Protein AF-A0A835I7Q3-F1 (afdb_monomer_lite)

Structure (mmCIF, N/CA/C/O backbone):
data_AF-A0A835I7Q3-F1
#
_entry.id   AF-A0A835I7Q3-F1
#
loop_
_atom_site.group_PDB
_atom_site.id
_atom_site.type_symbol
_atom_site.label_atom_id
_atom_site.label_alt_id
_atom_site.label_comp_id
_atom_site.label_asym_id
_atom_site.label_entity_id
_atom_site.label_seq_id
_atom_site.pdbx_PDB_ins_code
_atom_site.Cartn_x
_atom_site.Cartn_y
_atom_site.Cartn_z
_atom_site.occupancy
_atom_site.B_iso_or_equiv
_atom_site.auth_seq_id
_atom_site.auth_comp_id
_atom_site.auth_asym_id
_atom_site.auth_atom_id
_atom_site.pdbx_PDB_model_num
ATOM 1 N N . MET A 1 1 ? -5.972 4.004 -23.113 1.00 56.16 1 MET A N 1
ATOM 2 C CA . MET A 1 1 ? -4.903 4.739 -22.401 1.00 56.16 1 MET A CA 1
ATOM 3 C C . MET A 1 1 ? -3.773 4.942 -23.402 1.00 56.16 1 MET A C 1
ATOM 5 O O . MET A 1 1 ? -3.360 3.966 -24.009 1.00 56.16 1 MET A O 1
ATOM 9 N N . ASP A 1 2 ? -3.376 6.182 -23.663 1.00 65.62 2 ASP A N 1
ATOM 10 C CA . ASP A 1 2 ? -2.738 6.672 -24.904 1.00 65.62 2 ASP A CA 1
ATOM 11 C C . ASP A 1 2 ? -1.288 6.232 -25.196 1.00 65.62 2 ASP A C 1
ATOM 13 O O . ASP A 1 2 ? -0.691 6.714 -26.150 1.00 65.62 2 ASP A O 1
ATOM 17 N N . GLY A 1 3 ? -0.689 5.312 -24.435 1.00 62.38 3 GLY A N 1
ATOM 18 C CA . GLY A 1 3 ? 0.663 4.811 -24.728 1.00 62.38 3 GLY A CA 1
ATOM 19 C C . GLY A 1 3 ? 1.800 5.804 -24.434 1.00 62.38 3 GLY A C 1
ATOM 20 O O . GLY A 1 3 ? 2.911 5.356 -24.160 1.00 62.38 3 GLY A O 1
ATOM 21 N N . VAL A 1 4 ? 1.523 7.106 -24.380 1.00 68.81 4 VAL A N 1
ATOM 22 C CA . VAL A 1 4 ? 2.520 8.184 -24.302 1.00 68.81 4 VAL A CA 1
ATOM 23 C C . VAL A 1 4 ? 2.863 8.544 -22.860 1.00 68.81 4 VAL A C 1
ATOM 25 O O . VAL A 1 4 ? 4.037 8.695 -22.525 1.00 68.81 4 VAL A O 1
ATOM 28 N N . HIS A 1 5 ? 1.868 8.620 -21.974 1.00 73.19 5 HIS A N 1
ATOM 29 C CA . HIS A 1 5 ? 2.115 8.968 -20.578 1.00 73.19 5 HIS A CA 1
ATOM 30 C C . HIS A 1 5 ? 2.378 7.720 -19.731 1.00 73.19 5 HIS A C 1
ATOM 32 O O . HIS A 1 5 ? 1.597 6.763 -19.722 1.00 73.19 5 HIS A O 1
ATOM 38 N N . VAL A 1 6 ? 3.503 7.723 -19.009 1.00 84.38 6 VAL A N 1
ATOM 39 C CA . VAL A 1 6 ? 3.879 6.643 -18.091 1.00 84.38 6 VAL A CA 1
ATOM 40 C C . VAL A 1 6 ? 4.208 7.223 -16.721 1.00 84.38 6 VAL A C 1
ATOM 42 O O . VAL A 1 6 ? 4.947 8.199 -16.610 1.00 84.38 6 VAL A O 1
ATOM 45 N N . MET A 1 7 ? 3.648 6.622 -15.674 1.00 92.31 7 MET A N 1
ATOM 46 C CA . MET A 1 7 ? 3.887 7.017 -14.288 1.00 92.31 7 MET A CA 1
ATOM 47 C C . MET A 1 7 ? 5.180 6.376 -13.781 1.00 92.31 7 MET A C 1
ATOM 49 O O . MET A 1 7 ? 5.366 5.169 -13.938 1.00 92.31 7 MET A O 1
ATOM 53 N N . LYS A 1 8 ? 6.068 7.165 -13.169 1.00 93.81 8 LYS A N 1
ATOM 54 C CA . LYS A 1 8 ? 7.261 6.645 -12.485 1.00 93.81 8 LYS A CA 1
ATOM 55 C C . LYS A 1 8 ? 6.882 6.045 -11.131 1.00 93.81 8 LYS A C 1
ATOM 57 O O . LYS A 1 8 ? 5.941 6.518 -10.493 1.00 93.81 8 LYS A O 1
ATOM 62 N N . ARG A 1 9 ? 7.639 5.047 -10.677 1.00 94.75 9 ARG A N 1
ATOM 63 C CA . ARG A 1 9 ? 7.450 4.388 -9.376 1.00 94.75 9 ARG A CA 1
ATOM 64 C C . ARG A 1 9 ? 7.416 5.371 -8.203 1.00 94.75 9 ARG A C 1
ATOM 66 O O . ARG A 1 9 ? 6.563 5.251 -7.333 1.00 94.75 9 ARG A O 1
ATOM 73 N N . GLU A 1 10 ? 8.290 6.370 -8.195 1.00 94.19 10 GLU A N 1
ATOM 74 C CA . GLU A 1 10 ? 8.360 7.359 -7.115 1.00 94.19 10 GLU A CA 1
ATOM 75 C C . GLU A 1 10 ? 7.073 8.192 -7.060 1.00 94.19 10 GLU A C 1
ATOM 77 O O . GLU A 1 10 ? 6.499 8.384 -5.991 1.00 94.19 10 GLU A O 1
ATOM 82 N N . THR A 1 11 ? 6.564 8.621 -8.221 1.00 94.88 11 THR A N 1
ATOM 83 C CA . THR A 1 11 ? 5.276 9.323 -8.331 1.00 94.88 11 THR A CA 1
ATOM 84 C C . THR A 1 11 ? 4.119 8.438 -7.875 1.00 94.88 11 THR A C 1
ATOM 86 O O . THR A 1 11 ? 3.228 8.914 -7.179 1.00 94.88 11 THR A O 1
ATOM 89 N N . PHE A 1 12 ? 4.144 7.151 -8.229 1.00 95.94 12 PHE A N 1
ATOM 90 C CA . PHE A 1 12 ? 3.138 6.191 -7.787 1.00 95.94 12 PHE A CA 1
ATOM 91 C C . PHE A 1 12 ? 3.098 6.086 -6.257 1.00 95.94 12 PHE A C 1
ATOM 93 O O . PHE A 1 12 ? 2.036 6.269 -5.669 1.00 95.94 12 PHE A O 1
ATOM 100 N N . TYR A 1 13 ? 4.245 5.900 -5.595 1.00 95.25 13 TYR A N 1
ATOM 101 C CA . TYR A 1 13 ? 4.296 5.861 -4.131 1.00 95.25 13 TYR A CA 1
ATOM 102 C C . TYR A 1 13 ? 3.834 7.167 -3.476 1.00 95.25 13 TYR A C 1
ATOM 104 O O . TYR A 1 13 ? 3.115 7.113 -2.481 1.00 95.25 13 TYR A O 1
ATOM 112 N N . GLN A 1 14 ? 4.177 8.330 -4.041 1.00 93.88 14 GLN A N 1
ATOM 113 C CA . GLN A 1 14 ? 3.686 9.618 -3.532 1.00 93.88 14 GLN A CA 1
ATOM 114 C C . GLN A 1 14 ? 2.157 9.722 -3.604 1.00 93.88 14 GLN A C 1
ATOM 116 O O . GLN A 1 14 ? 1.522 10.148 -2.642 1.00 93.88 14 GLN A O 1
ATOM 121 N N . ILE A 1 15 ? 1.542 9.264 -4.698 1.00 94.31 15 ILE A N 1
ATOM 122 C CA . ILE A 1 15 ? 0.077 9.212 -4.813 1.00 94.31 15 ILE A CA 1
ATOM 123 C C . ILE A 1 15 ? -0.521 8.308 -3.725 1.00 94.31 15 ILE A C 1
ATOM 125 O O . ILE A 1 15 ? -1.509 8.684 -3.092 1.00 94.31 15 ILE A O 1
ATOM 129 N N . LEU A 1 16 ? 0.079 7.141 -3.471 1.00 94.94 16 LEU A N 1
ATOM 130 C CA . LEU A 1 16 ? -0.414 6.223 -2.440 1.00 94.94 16 LEU A CA 1
ATOM 131 C C . LEU A 1 16 ? -0.280 6.789 -1.023 1.00 94.94 16 LEU A C 1
ATOM 133 O O . LEU A 1 16 ? -1.189 6.594 -0.219 1.00 94.94 16 LEU A O 1
ATOM 137 N N . LEU A 1 17 ? 0.790 7.529 -0.724 1.00 92.50 17 LEU A N 1
ATOM 138 C CA . LEU A 1 17 ? 0.956 8.215 0.563 1.00 92.50 17 LEU A CA 1
ATOM 139 C C . LEU A 1 17 ? -0.185 9.209 0.827 1.00 92.50 17 LEU A C 1
ATOM 141 O O . LEU A 1 17 ? -0.713 9.261 1.936 1.00 92.50 17 LEU A O 1
ATOM 145 N N . HIS A 1 18 ? -0.641 9.935 -0.197 1.00 91.19 18 HIS A N 1
ATOM 146 C CA . HIS A 1 18 ? -1.806 10.821 -0.084 1.00 91.19 18 HIS A CA 1
ATOM 147 C C . HIS A 1 18 ? -3.142 10.081 0.093 1.00 91.19 18 HIS A C 1
ATOM 149 O O . HIS A 1 18 ? -4.141 10.700 0.456 1.00 91.19 18 HIS A O 1
ATOM 155 N N . CYS A 1 19 ? -3.176 8.765 -0.127 1.00 91.62 19 CYS A N 1
ATOM 156 C CA . CYS A 1 19 ? -4.352 7.932 0.122 1.00 91.62 19 CYS A CA 1
ATOM 157 C C . CYS A 1 19 ? -4.409 7.382 1.559 1.00 91.62 19 CYS A C 1
ATOM 159 O O . CYS A 1 19 ? -5.369 6.679 1.897 1.00 91.62 19 CYS A O 1
ATOM 161 N N . LEU A 1 20 ? -3.404 7.669 2.397 1.00 91.94 20 LEU A N 1
ATOM 162 C CA . LEU A 1 20 ? -3.368 7.240 3.792 1.00 91.94 20 LEU A CA 1
ATOM 163 C C . LEU A 1 20 ? -4.245 8.160 4.661 1.00 91.94 20 LEU A C 1
ATOM 165 O O . LEU A 1 20 ? -3.998 9.367 4.710 1.00 91.94 20 LEU A O 1
ATOM 169 N N . PRO A 1 21 ? -5.248 7.625 5.383 1.00 90.19 21 PRO A N 1
ATOM 170 C CA . PRO A 1 21 ? -6.206 8.442 6.128 1.00 90.19 21 PRO A CA 1
ATOM 171 C C . PRO A 1 21 ? -5.584 9.234 7.273 1.00 90.19 21 PRO A C 1
ATOM 173 O O . PRO A 1 21 ? -6.025 10.335 7.581 1.00 90.19 21 PRO A O 1
ATOM 176 N N . SER A 1 22 ? -4.544 8.6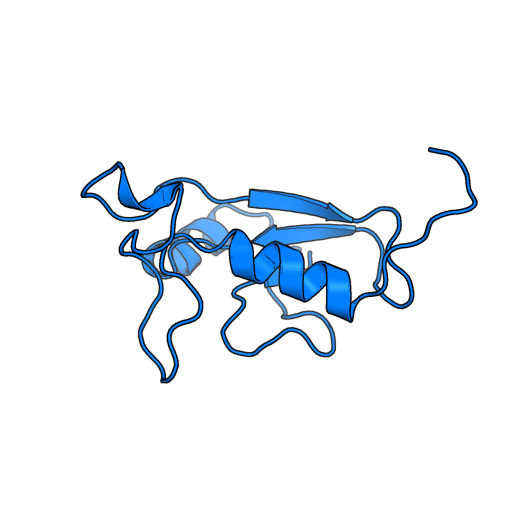95 7.890 1.00 86.88 22 SER A N 1
ATOM 177 C CA . SER A 1 22 ? -3.767 9.289 8.983 1.00 86.88 22 SER A CA 1
ATOM 178 C C . SER A 1 22 ? -2.700 10.286 8.517 1.00 86.88 22 SER A C 1
ATOM 180 O O . SER A 1 22 ? -2.163 11.024 9.344 1.00 86.88 22 SER A O 1
ATOM 182 N N . GLY A 1 23 ? -2.436 10.365 7.207 1.00 81.25 23 GLY A N 1
ATOM 183 C CA . GLY A 1 23 ? -1.349 11.154 6.624 1.00 81.25 23 GLY A CA 1
ATOM 184 C C . GLY A 1 23 ? 0.035 10.523 6.821 1.00 81.25 23 GLY A C 1
ATOM 185 O O . GLY A 1 23 ? 0.180 9.491 7.475 1.00 81.25 23 GLY A O 1
ATOM 186 N N . SER A 1 24 ? 1.069 11.147 6.245 1.00 67.69 24 SER A N 1
ATOM 187 C CA . SER A 1 24 ? 2.461 10.771 6.529 1.00 67.69 24 SER A CA 1
ATOM 188 C C . SER A 1 24 ? 2.826 11.324 7.906 1.00 67.69 24 SER A C 1
ATOM 190 O O . SER A 1 24 ? 3.059 12.523 8.074 1.00 67.69 24 SER A O 1
ATOM 192 N N . ARG A 1 25 ? 2.771 10.465 8.926 1.00 65.00 25 ARG A N 1
ATOM 193 C CA . ARG A 1 25 ? 3.190 10.805 10.286 1.00 65.00 25 ARG A CA 1
ATOM 194 C C . ARG A 1 25 ? 4.665 10.458 10.427 1.00 65.00 25 ARG A C 1
ATOM 196 O O . ARG A 1 25 ? 5.058 9.299 10.328 1.00 65.00 25 ARG A O 1
ATOM 203 N N . GLY A 1 26 ? 5.493 11.478 10.632 1.00 56.59 26 GLY A N 1
ATOM 204 C CA . GLY A 1 26 ? 6.896 11.271 10.961 1.00 56.59 26 GLY A CA 1
ATOM 205 C C . GLY A 1 26 ? 7.017 10.586 12.321 1.00 56.59 26 GLY A C 1
ATOM 206 O O . GLY A 1 26 ? 6.527 11.112 13.313 1.00 56.59 26 GLY A O 1
ATOM 207 N N . GLY A 1 27 ? 7.694 9.437 12.357 1.00 57.56 27 GLY A N 1
ATOM 208 C CA . GLY A 1 27 ? 8.100 8.771 13.594 1.00 57.56 27 GLY A CA 1
ATOM 209 C C . GLY A 1 27 ? 7.105 7.744 14.128 1.00 57.56 27 GLY A C 1
ATOM 210 O O . GLY A 1 27 ? 6.351 8.051 15.035 1.00 57.56 27 GLY A O 1
ATOM 211 N N . GLY A 1 28 ? 7.172 6.507 13.621 1.00 61.31 28 GLY A N 1
ATOM 212 C CA . GLY A 1 28 ? 6.772 5.271 14.321 1.00 61.31 28 GLY A CA 1
ATOM 213 C C . GLY A 1 28 ? 5.323 5.121 14.808 1.00 61.31 28 GLY A C 1
ATOM 214 O O . GLY A 1 28 ? 4.986 4.064 15.336 1.00 61.31 28 GLY A O 1
ATOM 215 N N . GLU A 1 29 ? 4.473 6.134 14.666 1.00 70.12 29 GLU A N 1
ATOM 216 C CA . GLU A 1 29 ? 3.070 6.070 15.057 1.00 70.12 29 GLU A CA 1
ATOM 217 C C . GLU A 1 29 ? 2.305 5.160 14.097 1.00 70.12 29 GLU A C 1
ATOM 219 O O . GLU A 1 29 ? 2.388 5.319 12.877 1.00 70.12 29 GLU A O 1
ATOM 224 N N . LYS A 1 30 ? 1.538 4.223 14.661 1.00 72.69 30 LYS A N 1
ATOM 225 C CA . LYS A 1 30 ? 0.675 3.341 13.879 1.00 72.69 30 LYS A CA 1
ATOM 226 C C . LYS A 1 30 ? -0.396 4.133 13.127 1.00 72.69 30 LYS A C 1
ATOM 228 O O . LYS A 1 30 ? -0.961 5.100 13.652 1.00 72.69 30 LYS A O 1
ATOM 233 N N . GLN A 1 31 ? -0.707 3.682 11.917 1.00 79.44 31 GLN A N 1
ATOM 234 C CA . GLN A 1 31 ? -1.850 4.163 11.147 1.00 79.44 31 GLN A CA 1
ATOM 235 C C . GLN A 1 31 ? -3.164 3.732 11.810 1.00 79.44 31 GLN A C 1
ATOM 237 O O . GLN A 1 31 ? -3.239 2.664 12.409 1.00 79.44 31 GLN A O 1
ATOM 242 N N . GLY A 1 32 ? -4.217 4.535 11.651 1.00 76.62 32 GLY A N 1
ATOM 243 C CA . GLY A 1 32 ? -5.555 4.208 12.158 1.00 76.62 32 GLY A CA 1
ATOM 244 C C . GLY A 1 32 ? -6.464 5.427 12.123 1.00 76.62 32 GLY A C 1
ATOM 245 O O . GLY A 1 32 ? -7.375 5.507 11.296 1.00 76.62 32 GLY A O 1
ATOM 246 N N . LYS A 1 33 ? -6.131 6.434 12.937 1.00 83.56 33 LYS A N 1
ATOM 247 C CA . LYS A 1 33 ? -6.929 7.657 13.061 1.00 83.56 33 LYS A CA 1
ATOM 248 C C . LYS A 1 33 ? -6.913 8.494 11.794 1.00 83.56 33 LYS A C 1
ATOM 250 O O . LYS A 1 33 ? -5.858 8.915 11.328 1.00 83.56 33 LYS A O 1
ATOM 255 N N . GLN A 1 34 ? -8.095 8.815 11.282 1.00 85.69 34 GLN A N 1
ATOM 256 C CA . GLN A 1 34 ? -8.245 9.637 10.085 1.00 85.69 34 GLN A CA 1
ATOM 257 C C . GLN A 1 34 ? -7.953 11.113 10.412 1.00 85.69 34 GLN A C 1
ATOM 259 O O . GLN A 1 34 ? -8.704 11.778 11.125 1.00 85.69 34 GLN A O 1
ATOM 264 N N . LEU A 1 35 ? -6.828 11.632 9.918 1.00 86.44 35 LEU A N 1
ATOM 265 C CA . LEU A 1 35 ? -6.318 12.980 10.206 1.00 86.44 35 LEU A CA 1
ATOM 266 C C . LEU A 1 35 ? -6.065 13.807 8.942 1.00 86.44 35 LEU A C 1
ATOM 268 O O . LEU A 1 35 ? -6.144 15.036 8.990 1.00 86.44 35 LEU A O 1
ATOM 272 N N . ALA A 1 36 ? -5.780 13.154 7.817 1.00 87.81 36 ALA A N 1
ATOM 273 C CA . ALA A 1 36 ? -5.549 13.801 6.536 1.00 87.81 36 ALA A CA 1
ATOM 274 C C . ALA A 1 36 ? -6.872 14.144 5.844 1.00 87.81 36 ALA A C 1
ATOM 276 O O . ALA A 1 36 ? -7.862 13.420 5.949 1.00 87.81 36 ALA A O 1
ATOM 277 N N . LEU A 1 37 ? -6.892 15.246 5.095 1.00 86.69 37 LEU A N 1
ATOM 278 C CA . LEU A 1 37 ? -7.980 15.521 4.158 1.00 86.69 37 LEU A CA 1
ATOM 279 C C . LEU A 1 37 ? -7.827 14.618 2.919 1.00 86.69 37 LEU A C 1
ATOM 281 O O . LEU A 1 37 ? -6.698 14.406 2.479 1.00 86.69 37 LEU A O 1
ATOM 285 N N . PRO A 1 38 ? -8.926 14.101 2.340 1.00 88.38 38 PRO A N 1
ATOM 286 C CA . PRO A 1 38 ? -10.327 14.345 2.704 1.00 88.38 38 PRO A CA 1
ATOM 287 C C . PRO A 1 38 ? -10.883 13.388 3.781 1.00 88.38 38 PRO A C 1
ATOM 289 O O . PRO A 1 38 ? -12.075 13.417 4.061 1.00 88.38 38 PRO A O 1
ATOM 292 N N . PHE A 1 39 ? -10.060 12.529 4.383 1.00 88.88 39 PHE A N 1
ATOM 293 C CA . PHE A 1 39 ? -10.509 11.441 5.262 1.00 88.88 39 PHE A CA 1
ATOM 294 C C . PHE A 1 39 ? -10.933 11.889 6.671 1.00 88.88 39 PHE A C 1
ATOM 296 O O . PHE A 1 39 ? -11.747 11.232 7.303 1.00 88.88 39 PHE A O 1
ATOM 303 N N . ARG A 1 40 ? -10.486 13.054 7.151 1.00 88.62 40 ARG A N 1
ATOM 304 C CA . ARG A 1 40 ? -10.818 13.596 8.490 1.00 88.62 40 ARG A CA 1
ATOM 305 C C . ARG A 1 40 ? -12.315 13.909 8.734 1.00 8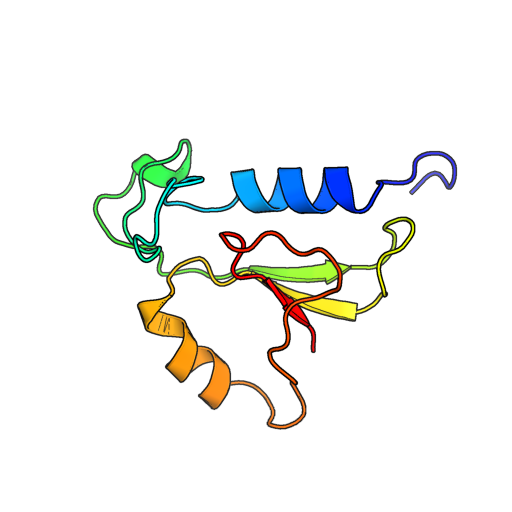8.62 40 ARG A C 1
ATOM 307 O O . ARG A 1 40 ? -12.667 14.473 9.764 1.00 88.62 40 ARG A O 1
ATOM 314 N N . VAL A 1 41 ? -13.210 13.601 7.797 1.00 87.31 41 VAL A N 1
ATOM 315 C CA . VAL A 1 41 ? -14.659 13.834 7.945 1.00 87.31 41 VAL A CA 1
ATOM 316 C C . VAL A 1 41 ? -15.274 12.918 9.009 1.00 87.31 41 VAL A C 1
ATOM 318 O O . VAL A 1 41 ? -16.225 13.316 9.679 1.00 87.31 41 VAL A O 1
ATOM 321 N N . LEU A 1 42 ? -14.737 11.707 9.176 1.00 83.69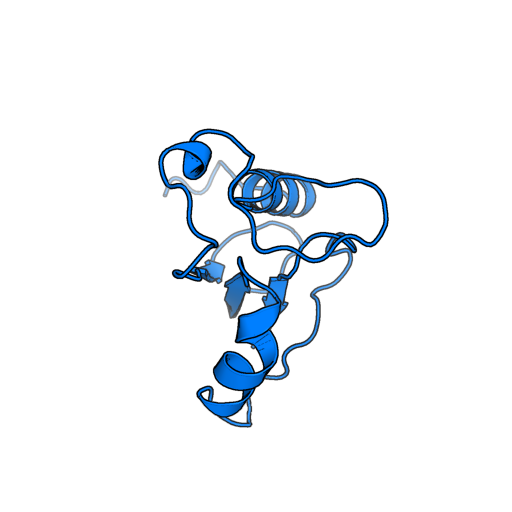 42 LEU A N 1
ATOM 322 C CA . LEU A 1 42 ? -15.278 10.696 10.081 1.00 83.69 42 LEU A CA 1
ATOM 323 C C . LEU A 1 42 ? -14.415 10.587 11.350 1.00 83.69 42 LEU A C 1
ATOM 325 O O . LEU A 1 42 ? -13.190 10.668 11.256 1.00 83.69 42 LEU A O 1
ATOM 329 N N . PRO A 1 43 ? -15.021 10.416 12.541 1.00 84.69 43 PRO A N 1
ATOM 330 C CA . PRO A 1 43 ? -14.282 10.390 13.805 1.00 84.69 43 PRO A CA 1
ATOM 331 C C . PRO A 1 43 ? -13.628 9.036 14.118 1.00 84.69 43 PRO A C 1
ATOM 333 O O . PRO A 1 43 ? -12.875 8.952 15.087 1.00 84.69 43 PRO A O 1
ATOM 336 N N . TRP A 1 44 ? -13.942 7.990 13.349 1.00 86.62 44 TRP A N 1
ATOM 337 C CA . TRP A 1 44 ? -13.441 6.628 13.540 1.00 86.62 44 TRP A CA 1
ATOM 338 C C . TRP A 1 44 ? -12.210 6.332 12.676 1.00 86.62 44 TRP A C 1
ATOM 340 O O . TRP A 1 44 ? -11.908 7.058 11.725 1.00 86.62 44 TRP A O 1
ATOM 350 N N . ASP A 1 45 ? -11.506 5.252 13.008 1.00 91.19 45 ASP A N 1
ATOM 351 C CA . ASP A 1 45 ? -10.317 4.790 12.288 1.00 91.19 45 ASP A CA 1
ATOM 352 C C . ASP A 1 45 ? -10.666 4.252 10.889 1.00 91.19 45 ASP A C 1
ATOM 354 O O . ASP A 1 45 ? -11.829 4.167 10.502 1.00 91.19 45 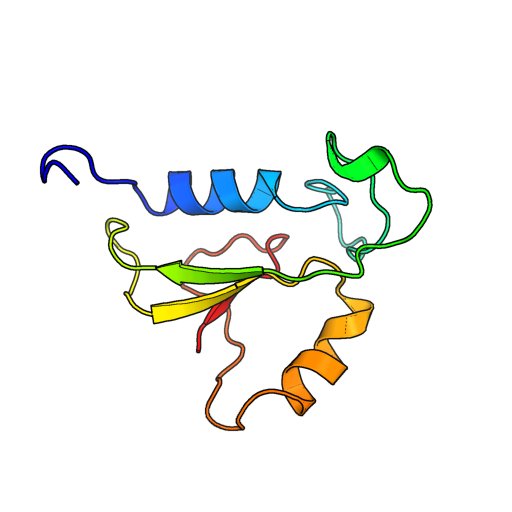ASP A O 1
ATOM 358 N N . SER A 1 46 ? -9.681 3.979 10.032 1.00 91.56 46 SER A N 1
ATOM 359 C CA . SER A 1 46 ? -9.998 3.484 8.685 1.00 91.56 46 SER A CA 1
ATOM 360 C C . SER A 1 46 ? -10.510 2.040 8.707 1.00 91.56 46 SER A C 1
ATOM 362 O O . SER A 1 46 ? -9.774 1.119 9.038 1.00 91.56 46 SER A O 1
ATOM 364 N N . GLU A 1 47 ? -11.748 1.841 8.259 1.00 92.25 47 GLU A N 1
ATOM 365 C CA . GLU A 1 47 ? -12.381 0.513 8.136 1.00 92.25 47 GLU A CA 1
ATOM 366 C C . GLU A 1 47 ? -12.300 -0.072 6.717 1.00 92.25 47 GLU A C 1
ATOM 368 O O . GLU A 1 47 ? -12.768 -1.173 6.441 1.00 92.25 47 GLU A O 1
ATOM 373 N N . VAL A 1 48 ? -11.737 0.679 5.767 1.00 91.00 48 VAL A N 1
ATOM 374 C CA . VAL A 1 48 ? -11.690 0.284 4.355 1.00 91.00 48 VAL A CA 1
ATOM 375 C C . VAL A 1 48 ? -10.248 0.294 3.883 1.00 91.00 48 VAL A C 1
ATOM 377 O O . VAL A 1 48 ? -9.564 1.311 3.978 1.00 91.00 48 VAL A O 1
ATOM 380 N N . HIS A 1 49 ? -9.807 -0.792 3.261 1.00 94.25 49 HIS A N 1
ATOM 381 C CA . HIS A 1 49 ? -8.480 -0.925 2.654 1.00 94.25 49 HIS A CA 1
ATOM 382 C C . HIS A 1 49 ? -8.591 -0.878 1.126 1.00 94.25 49 HIS A C 1
ATOM 384 O O . HIS A 1 49 ? -9.689 -0.987 0.581 1.00 94.25 49 HIS A O 1
ATOM 390 N N . ALA A 1 50 ? -7.474 -0.685 0.423 1.00 95.31 50 ALA A N 1
ATOM 391 C CA . ALA A 1 50 ? -7.478 -0.649 -1.038 1.00 95.31 50 ALA A CA 1
ATOM 392 C C . ALA A 1 50 ? -6.656 -1.798 -1.620 1.00 95.31 50 ALA A C 1
ATOM 394 O O . ALA A 1 50 ? -5.495 -1.986 -1.264 1.00 95.31 50 ALA A O 1
ATOM 395 N N . VAL A 1 51 ? -7.257 -2.530 -2.556 1.00 95.31 51 VAL A N 1
ATOM 396 C CA . VAL A 1 51 ? -6.559 -3.49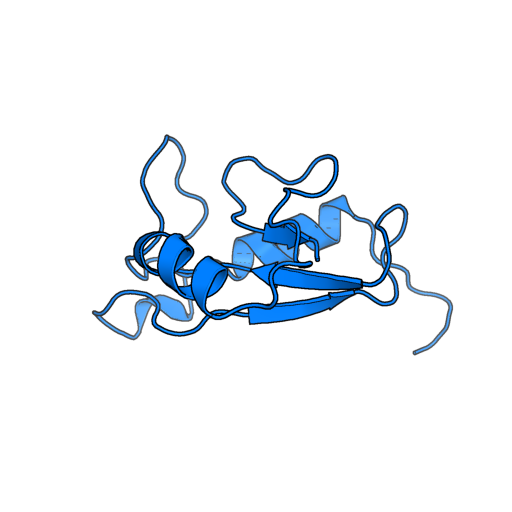3 -3.411 1.00 95.31 51 VAL A CA 1
ATOM 397 C C . VAL A 1 51 ? -6.298 -2.818 -4.749 1.00 95.31 51 VAL A C 1
ATOM 399 O O . VAL A 1 51 ? -7.220 -2.313 -5.387 1.00 95.31 51 VAL A O 1
ATOM 402 N N . ILE A 1 52 ? -5.036 -2.772 -5.160 1.00 95.44 52 ILE A N 1
ATOM 403 C CA . ILE A 1 52 ? -4.574 -2.010 -6.317 1.00 95.44 52 ILE A CA 1
ATOM 404 C C . ILE A 1 52 ? -3.990 -2.979 -7.337 1.00 95.44 52 ILE A C 1
ATOM 406 O O . ILE A 1 52 ? -2.986 -3.639 -7.079 1.00 95.44 52 ILE A O 1
ATOM 410 N N . PHE A 1 53 ? -4.600 -3.038 -8.519 1.00 95.56 53 PHE A N 1
ATOM 411 C CA . PHE A 1 53 ? -4.029 -3.735 -9.666 1.00 95.56 53 PHE A CA 1
ATOM 412 C C . PHE A 1 53 ? -3.103 -2.789 -10.436 1.00 95.56 53 PHE A C 1
ATOM 414 O O . PHE A 1 53 ? -3.553 -1.876 -11.133 1.00 95.56 53 PHE A O 1
ATOM 421 N N . VAL A 1 54 ? -1.795 -2.996 -10.304 1.00 94.50 54 VAL A N 1
ATOM 422 C CA . VAL A 1 54 ? -0.786 -2.203 -11.002 1.00 94.50 54 VAL A CA 1
ATOM 423 C C . VAL A 1 54 ? -0.525 -2.813 -12.370 1.00 94.50 54 VAL A C 1
ATOM 425 O O . VAL A 1 54 ? 0.039 -3.897 -12.498 1.00 94.50 54 VAL A O 1
ATOM 428 N N . HIS A 1 55 ? -0.931 -2.091 -13.412 1.00 92.50 55 HIS A N 1
ATOM 429 C CA . HIS A 1 55 ? -0.761 -2.532 -14.796 1.00 92.50 55 HIS A CA 1
ATOM 430 C C . HIS A 1 55 ? 0.398 -1.829 -15.523 1.00 92.50 55 HIS A C 1
ATOM 432 O O . HIS A 1 55 ? 1.084 -2.449 -16.340 1.00 92.50 55 HIS A O 1
ATOM 438 N N . ARG A 1 56 ? 0.618 -0.530 -15.263 1.00 91.06 56 ARG A N 1
ATOM 439 C CA . ARG A 1 56 ? 1.623 0.275 -15.975 1.00 91.06 56 ARG A CA 1
ATOM 440 C C . ARG A 1 56 ? 2.237 1.368 -15.097 1.00 91.06 56 ARG A C 1
ATOM 442 O O . ARG A 1 56 ? 1.767 2.502 -15.087 1.00 91.06 56 ARG A O 1
ATOM 449 N N . VAL A 1 57 ? 3.334 1.024 -14.432 1.00 94.00 57 VAL A N 1
ATOM 450 C CA . VAL A 1 57 ? 4.212 1.955 -13.712 1.00 94.00 57 VAL A CA 1
ATOM 451 C C . VAL A 1 57 ? 5.654 1.621 -14.106 1.00 94.00 57 VAL A C 1
ATOM 453 O O . VAL A 1 57 ? 6.040 0.454 -14.134 1.00 94.00 57 VAL A O 1
ATOM 456 N N . VAL A 1 58 ? 6.440 2.626 -14.500 1.00 93.62 58 VAL A N 1
ATOM 457 C CA . VAL A 1 58 ? 7.831 2.428 -14.938 1.00 93.62 58 VAL A CA 1
ATOM 458 C C . VAL A 1 58 ? 8.664 1.928 -13.767 1.00 93.62 58 VAL A C 1
ATOM 460 O O . VAL A 1 58 ? 8.674 2.565 -12.714 1.00 93.62 58 VAL A O 1
ATOM 463 N N . GLY A 1 59 ? 9.385 0.824 -13.975 1.00 90.12 59 GLY A N 1
ATOM 464 C CA . GLY A 1 59 ? 10.268 0.250 -12.958 1.00 90.12 59 GLY A CA 1
ATOM 465 C C . GLY A 1 59 ? 9.521 -0.352 -11.768 1.00 90.12 59 GLY A C 1
ATOM 466 O O . GLY A 1 59 ? 10.090 -0.446 -10.688 1.00 90.12 59 GLY A O 1
ATOM 467 N N . PHE A 1 60 ? 8.250 -0.720 -11.941 1.00 93.75 60 PHE A N 1
ATOM 468 C CA . PHE A 1 60 ? 7.452 -1.346 -10.895 1.00 93.75 60 PHE A CA 1
ATOM 469 C C . PHE A 1 60 ? 6.760 -2.605 -11.447 1.00 93.75 60 PHE A C 1
ATOM 471 O O . PHE A 1 60 ? 6.179 -2.538 -12.538 1.00 93.75 60 PHE A O 1
ATOM 478 N N . PRO A 1 61 ? 6.831 -3.756 -10.751 1.00 93.31 61 PRO A N 1
ATOM 479 C CA . PRO A 1 61 ? 6.235 -4.992 -11.246 1.00 93.31 61 PRO A CA 1
ATOM 480 C C . PRO A 1 61 ? 4.716 -4.873 -11.424 1.00 93.31 61 PRO A C 1
ATOM 482 O O . PRO A 1 61 ? 4.034 -4.132 -10.718 1.00 93.31 61 PRO A O 1
ATOM 485 N N . LYS A 1 62 ? 4.171 -5.593 -12.408 1.00 94.38 62 LYS A N 1
ATOM 486 C CA . LYS A 1 62 ? 2.718 -5.676 -12.593 1.00 94.38 62 LYS A CA 1
ATOM 487 C C . LYS A 1 62 ? 2.147 -6.684 -11.608 1.00 94.38 62 LYS A C 1
ATOM 489 O O . LYS A 1 62 ? 2.748 -7.736 -11.416 1.00 94.38 62 LYS A O 1
ATOM 494 N N . GLY A 1 63 ? 0.968 -6.415 -11.063 1.00 93.94 63 GLY A N 1
ATOM 495 C CA . GLY A 1 63 ? 0.351 -7.340 -10.118 1.00 93.94 63 GLY A CA 1
ATOM 496 C C . GLY A 1 63 ? -0.737 -6.714 -9.266 1.00 93.94 63 GLY A C 1
ATOM 497 O O . GLY A 1 63 ? -1.152 -5.577 -9.491 1.00 93.94 63 GLY A O 1
ATOM 498 N N . VAL A 1 64 ? -1.200 -7.487 -8.291 1.00 93.75 64 VAL A N 1
ATOM 499 C CA . VAL A 1 64 ? -2.156 -7.049 -7.275 1.00 93.75 64 VAL A CA 1
ATOM 500 C C . VAL A 1 64 ? -1.392 -6.710 -6.003 1.00 93.75 64 VAL A C 1
ATOM 502 O O . VAL A 1 64 ? -0.512 -7.455 -5.584 1.00 93.75 64 VAL A O 1
ATOM 505 N N . TYR A 1 65 ? -1.746 -5.587 -5.393 1.00 96.19 65 TYR A N 1
ATOM 506 C CA . TYR A 1 65 ? -1.108 -5.087 -4.186 1.00 96.19 65 TYR A CA 1
ATOM 507 C C . TYR A 1 65 ? -2.159 -4.631 -3.177 1.00 96.19 65 TYR A C 1
ATOM 509 O O . TYR A 1 65 ? -3.233 -4.169 -3.562 1.00 96.19 65 TYR A O 1
ATOM 517 N N . PHE A 1 66 ? -1.838 -4.706 -1.890 1.00 96.31 66 PHE A N 1
ATOM 518 C CA . PHE A 1 66 ? -2.690 -4.222 -0.805 1.00 96.31 66 PHE A CA 1
ATOM 519 C C . PHE A 1 66 ? -2.121 -2.947 -0.196 1.00 96.31 66 PHE A C 1
ATOM 521 O O . PHE A 1 66 ? -0.989 -2.940 0.276 1.00 96.31 66 PHE A O 1
ATOM 528 N N . LEU A 1 67 ? -2.929 -1.888 -0.155 1.00 95.94 67 LEU A N 1
ATOM 529 C CA . LEU A 1 67 ? -2.694 -0.689 0.643 1.00 95.94 67 LEU A CA 1
ATOM 530 C C . LEU A 1 67 ? -3.520 -0.780 1.930 1.00 95.94 67 LEU A C 1
ATOM 532 O O . LEU A 1 67 ? -4.748 -0.617 1.926 1.00 95.94 67 LEU A O 1
ATOM 536 N N . VAL A 1 68 ? -2.837 -1.042 3.041 1.00 94.94 68 VAL A N 1
ATOM 537 C CA . VAL A 1 68 ? -3.460 -1.264 4.346 1.00 94.94 68 VAL A CA 1
ATOM 538 C C . VAL A 1 68 ? -3.577 0.064 5.085 1.00 94.94 68 VAL A C 1
ATOM 540 O O . VAL A 1 68 ? -2.603 0.596 5.590 1.00 94.94 68 VAL A O 1
ATOM 543 N N . ARG A 1 69 ? -4.785 0.627 5.141 1.00 93.44 69 ARG A N 1
ATOM 544 C CA . ARG A 1 69 ? -5.020 1.975 5.688 1.00 93.44 69 ARG A CA 1
ATOM 545 C C . ARG A 1 69 ? -5.256 2.037 7.202 1.00 93.44 69 ARG A C 1
ATOM 547 O O . ARG A 1 69 ? -5.341 3.133 7.747 1.00 93.44 69 ARG A O 1
ATOM 554 N N . ASN A 1 70 ? -5.334 0.881 7.850 1.00 93.38 70 ASN A N 1
ATOM 555 C CA . ASN A 1 70 ? -5.375 0.716 9.298 1.00 93.38 70 ASN A CA 1
ATOM 556 C C . ASN A 1 70 ? -4.530 -0.508 9.655 1.00 93.38 70 ASN A C 1
ATOM 558 O O . ASN A 1 70 ? -4.813 -1.616 9.197 1.00 93.38 70 ASN A O 1
ATOM 562 N N . GLU A 1 71 ? -3.452 -0.292 10.401 1.00 91.69 71 GLU A N 1
ATOM 563 C CA . GLU A 1 71 ? -2.481 -1.346 10.701 1.00 91.69 71 GLU A CA 1
ATOM 564 C C . GLU A 1 71 ? -2.994 -2.342 11.739 1.00 91.69 71 GLU A C 1
ATOM 566 O O . GLU A 1 71 ? -2.519 -3.478 11.764 1.00 91.69 71 GLU A O 1
ATOM 571 N N . ASP A 1 72 ? -4.004 -1.977 12.529 1.00 92.88 72 ASP A N 1
ATOM 572 C CA . ASP A 1 72 ? -4.616 -2.902 13.482 1.00 92.88 72 ASP A CA 1
ATOM 573 C C . ASP A 1 72 ? -5.378 -4.034 12.768 1.00 92.88 72 ASP A C 1
ATOM 575 O O . ASP A 1 72 ? -5.490 -5.133 13.303 1.00 92.88 72 ASP A O 1
ATOM 579 N N . HIS A 1 73 ? -5.790 -3.830 11.510 1.00 94.25 73 HIS A N 1
ATOM 580 C CA . HIS A 1 73 ? -6.443 -4.855 10.681 1.00 94.25 73 HIS A CA 1
ATOM 581 C C . HIS A 1 73 ? -5.458 -5.722 9.881 1.00 94.25 73 HIS A C 1
ATOM 583 O O . HIS A 1 73 ? -5.873 -6.620 9.147 1.00 94.25 73 HIS A O 1
ATOM 589 N N . PHE A 1 74 ? -4.149 -5.455 9.959 1.00 93.38 74 PHE A N 1
ATOM 590 C CA . PHE A 1 74 ? -3.161 -6.113 9.099 1.00 93.38 74 PHE A CA 1
ATOM 591 C C . PHE A 1 74 ? -3.141 -7.637 9.271 1.00 93.38 74 PHE A C 1
ATOM 593 O O . PHE A 1 74 ? -3.096 -8.374 8.286 1.00 93.38 74 PHE A O 1
ATOM 600 N N . HIS A 1 75 ? -3.193 -8.109 10.519 1.00 94.38 75 HIS A N 1
ATOM 601 C CA . HIS A 1 75 ? -3.185 -9.537 10.826 1.00 94.38 75 HIS A CA 1
ATOM 602 C C . HIS A 1 75 ? -4.410 -10.249 10.233 1.00 94.38 75 HIS A C 1
ATOM 604 O O . HIS A 1 75 ? -4.269 -11.264 9.549 1.00 94.38 75 HIS A O 1
ATOM 610 N N . ASP A 1 76 ? -5.594 -9.674 10.426 1.00 94.88 76 ASP A N 1
ATOM 611 C CA . ASP A 1 76 ? -6.854 -10.263 9.973 1.00 94.88 76 ASP A CA 1
ATOM 612 C C . ASP A 1 76 ? -6.945 -10.278 8.443 1.00 94.88 76 ASP A C 1
ATOM 614 O O . ASP A 1 76 ? -7.361 -11.274 7.851 1.00 94.88 76 ASP A O 1
ATOM 618 N N . LEU A 1 77 ? -6.457 -9.225 7.777 1.00 94.38 77 LEU A N 1
ATOM 619 C CA . LEU A 1 77 ? -6.316 -9.195 6.318 1.00 94.38 77 LEU A CA 1
ATOM 620 C C . LEU A 1 77 ? -5.387 -10.301 5.809 1.00 94.38 77 LEU A C 1
ATOM 622 O O . LEU A 1 77 ? -5.698 -10.978 4.825 1.00 94.38 77 LEU A O 1
ATOM 626 N N . LYS A 1 78 ? -4.250 -10.506 6.479 1.00 94.00 78 LYS A N 1
ATOM 627 C CA . LYS A 1 78 ? -3.302 -11.562 6.121 1.00 94.00 78 LYS A CA 1
ATOM 628 C C . LYS A 1 78 ? -3.901 -12.955 6.292 1.00 94.00 78 LYS A C 1
ATOM 630 O O . LYS A 1 78 ? -3.661 -13.815 5.455 1.00 94.00 78 LYS A O 1
ATOM 635 N N . GLN A 1 79 ? -4.723 -13.164 7.317 1.00 94.50 79 GLN A N 1
ATOM 636 C CA . GLN A 1 79 ? -5.423 -14.430 7.530 1.00 94.50 79 GLN A CA 1
ATOM 637 C C . GLN A 1 79 ? -6.570 -14.658 6.531 1.00 94.50 79 GLN A C 1
ATOM 639 O O . GLN A 1 79 ? -6.830 -15.794 6.141 1.00 94.50 79 GLN A O 1
ATOM 644 N N . ALA A 1 80 ? -7.259 -13.592 6.118 1.00 93.44 80 ALA A N 1
ATOM 645 C CA . ALA A 1 80 ? -8.381 -13.663 5.183 1.00 93.44 80 ALA A CA 1
ATOM 646 C C . ALA A 1 80 ? -7.953 -13.782 3.707 1.00 93.44 80 ALA A C 1
ATOM 648 O O . ALA A 1 80 ? -8.776 -14.095 2.844 1.00 93.44 80 ALA A O 1
ATOM 649 N N . THR A 1 81 ? -6.684 -13.511 3.396 1.00 92.12 81 THR A N 1
ATOM 650 C CA . THR A 1 81 ? -6.123 -13.649 2.045 1.00 92.12 81 THR A CA 1
ATOM 651 C C . THR A 1 81 ? -5.549 -15.042 1.819 1.00 92.12 81 THR A C 1
ATOM 653 O O . THR A 1 81 ? -5.289 -15.798 2.753 1.00 92.12 81 THR A O 1
ATOM 656 N N . ARG A 1 82 ? -5.389 -15.420 0.545 1.00 90.31 82 ARG A N 1
ATOM 657 C CA . ARG A 1 82 ? -4.815 -16.725 0.198 1.00 90.31 82 ARG A CA 1
ATOM 658 C C . ARG A 1 82 ? -3.371 -16.799 0.706 1.00 90.31 82 ARG A C 1
ATOM 660 O O . ARG A 1 82 ? -2.659 -15.799 0.660 1.00 90.31 82 ARG A O 1
ATOM 667 N N . SER A 1 83 ? -2.941 -17.978 1.150 1.00 87.94 83 SER A N 1
ATOM 668 C CA . SER A 1 83 ? -1.608 -18.201 1.730 1.00 87.94 83 SER A CA 1
ATOM 669 C C . SER A 1 83 ? -0.451 -17.891 0.781 1.00 87.94 83 SER A C 1
ATOM 671 O O . SER A 1 83 ? 0.670 -17.697 1.234 1.00 87.94 83 SER A O 1
ATOM 673 N N . GLU A 1 84 ? -0.715 -17.862 -0.524 1.00 88.69 84 GLU A N 1
ATOM 674 C CA . GLU A 1 84 ? 0.249 -17.519 -1.564 1.00 88.69 84 GLU A CA 1
ATOM 675 C C . GLU A 1 84 ? 0.529 -16.014 -1.659 1.00 88.69 84 GLU A C 1
ATOM 677 O O . GLU A 1 84 ? 1.469 -15.640 -2.347 1.00 88.69 84 GLU A O 1
ATOM 682 N N . PHE A 1 85 ? -0.265 -15.159 -1.002 1.00 90.50 85 PHE A N 1
ATOM 683 C CA . PHE A 1 85 ? 0.008 -13.724 -0.935 1.00 90.50 85 PHE A CA 1
ATOM 684 C C . PHE A 1 85 ? 1.199 -13.484 0.002 1.00 90.50 85 PHE A C 1
ATOM 686 O O . PHE A 1 85 ? 1.111 -13.746 1.204 1.00 90.50 85 PHE A O 1
ATOM 693 N N . GLU A 1 86 ? 2.311 -12.973 -0.520 1.00 89.62 86 GLU A N 1
ATOM 694 C CA . GLU A 1 86 ? 3.576 -12.921 0.224 1.00 89.62 86 GLU A CA 1
ATOM 695 C C . GLU A 1 86 ? 3.589 -11.864 1.341 1.00 89.62 86 GLU A C 1
ATOM 697 O O . GLU A 1 86 ? 4.302 -12.006 2.340 1.00 89.62 86 GLU A O 1
ATOM 702 N N . TRP A 1 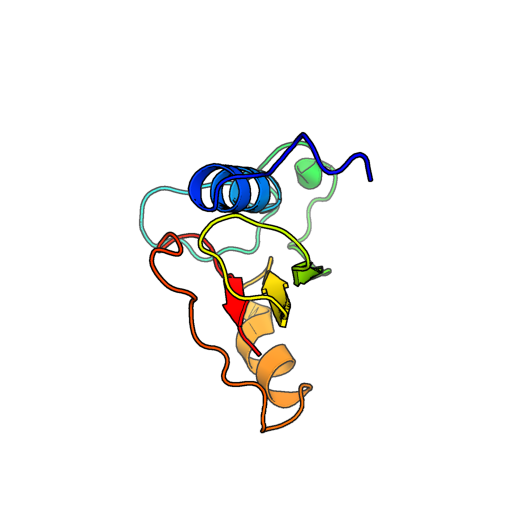87 ? 2.773 -10.811 1.217 1.00 94.56 87 TRP A N 1
ATOM 703 C CA . TRP A 1 87 ? 2.714 -9.695 2.172 1.00 94.56 87 TRP A CA 1
ATOM 704 C C . TRP A 1 87 ? 4.074 -8.998 2.357 1.00 94.56 87 TRP A C 1
ATOM 706 O O . TRP A 1 87 ? 4.411 -8.532 3.449 1.00 94.56 87 TRP A O 1
ATOM 716 N N . VAL A 1 88 ? 4.860 -8.905 1.281 1.00 94.06 88 VAL A N 1
ATOM 717 C CA . VAL A 1 88 ? 6.182 -8.260 1.259 1.00 94.06 88 VAL A CA 1
ATOM 718 C C . VAL A 1 88 ? 6.096 -6.835 0.722 1.00 94.06 88 VAL A C 1
ATOM 720 O O . VAL A 1 88 ? 5.305 -6.540 -0.176 1.00 94.06 88 VAL A O 1
ATOM 723 N N . LYS A 1 89 ? 6.910 -5.920 1.261 1.00 94.69 89 LYS A N 1
ATOM 724 C CA . LYS A 1 89 ? 6.988 -4.556 0.723 1.00 94.69 89 LYS A CA 1
ATOM 725 C C . LYS A 1 89 ? 7.739 -4.560 -0.616 1.00 94.69 89 LYS A C 1
ATOM 727 O O . LYS A 1 89 ? 8.841 -5.109 -0.673 1.00 94.69 89 LYS A O 1
ATOM 732 N N . PRO A 1 90 ? 7.199 -3.929 -1.674 1.00 94.69 90 PRO A N 1
ATOM 733 C CA . PRO A 1 90 ? 7.900 -3.799 -2.947 1.00 94.69 90 PRO A CA 1
ATOM 734 C C . PRO A 1 90 ? 9.191 -2.978 -2.829 1.00 94.69 90 PRO A C 1
ATOM 736 O O . PRO A 1 90 ? 9.364 -2.174 -1.909 1.00 94.69 90 PRO A O 1
ATOM 739 N N . GLU A 1 91 ? 10.085 -3.124 -3.807 1.00 91.88 91 GLU A N 1
ATOM 740 C CA . GLU A 1 91 ? 11.375 -2.432 -3.812 1.00 91.88 91 GLU A CA 1
ATOM 741 C C . GLU A 1 91 ? 11.226 -0.902 -3.718 1.00 91.88 91 GLU A C 1
ATOM 743 O O . GLU A 1 91 ? 10.479 -0.260 -4.471 1.00 91.88 91 GLU A O 1
ATOM 748 N N . GLY A 1 92 ? 11.976 -0.306 -2.786 1.00 92.00 92 GLY A N 1
ATOM 749 C CA . GLY A 1 92 ? 11.977 1.129 -2.494 1.00 92.00 92 GLY A CA 1
ATOM 750 C C . GLY A 1 92 ? 10.625 1.691 -2.055 1.00 92.00 92 GLY A C 1
ATOM 751 O O . GLY A 1 92 ? 10.420 2.899 -2.156 1.00 92.00 92 GLY A O 1
ATOM 752 N N . CYS A 1 93 ? 9.706 0.837 -1.591 1.00 93.75 93 CYS A N 1
ATOM 753 C CA . CYS A 1 93 ? 8.496 1.278 -0.913 1.00 93.75 93 CYS A CA 1
ATOM 754 C C . CYS A 1 93 ? 8.877 2.063 0.357 1.00 93.75 93 CYS A C 1
ATOM 756 O O . CYS A 1 93 ? 9.670 1.560 1.161 1.00 93.75 93 CYS A O 1
ATOM 758 N N . PRO A 1 94 ? 8.322 3.271 0.571 1.00 92.19 94 PRO A N 1
ATOM 759 C CA . PRO A 1 94 ? 8.549 4.036 1.792 1.00 92.19 94 PRO A CA 1
ATOM 760 C C . PRO A 1 94 ? 8.216 3.241 3.062 1.00 92.19 94 PRO A C 1
ATOM 762 O O . PRO A 1 94 ? 7.291 2.419 3.087 1.00 92.19 94 PRO A O 1
ATOM 765 N N . ALA A 1 95 ? 8.968 3.493 4.135 1.00 88.50 95 ALA A N 1
ATOM 766 C CA . ALA A 1 95 ? 8.797 2.790 5.405 1.00 88.50 95 ALA A CA 1
ATOM 767 C C . ALA A 1 95 ? 7.406 3.028 6.020 1.00 88.50 95 ALA A C 1
ATOM 769 O O . ALA A 1 95 ? 6.805 2.086 6.532 1.00 88.50 95 ALA A O 1
ATOM 770 N N . ASP A 1 96 ? 6.876 4.242 5.884 1.00 88.06 96 ASP A N 1
ATOM 771 C CA . ASP A 1 96 ? 5.563 4.689 6.363 1.00 88.06 96 ASP A CA 1
ATOM 772 C C . ASP A 1 96 ? 4.400 4.337 5.418 1.00 88.06 96 ASP A C 1
ATOM 774 O O . ASP A 1 96 ? 3.241 4.595 5.744 1.00 88.06 96 ASP A O 1
ATOM 778 N N . LEU A 1 97 ? 4.687 3.725 4.261 1.00 92.81 97 LEU A N 1
ATOM 779 C CA . LEU A 1 97 ? 3.677 3.262 3.315 1.00 92.81 97 LEU A CA 1
ATOM 780 C C . LEU A 1 97 ? 3.382 1.764 3.546 1.00 92.81 97 LEU A C 1
ATOM 782 O O . LEU A 1 97 ? 4.204 0.915 3.181 1.00 92.81 97 LEU A O 1
ATOM 786 N N . PRO A 1 98 ? 2.236 1.401 4.152 1.00 94.31 98 PRO A N 1
ATOM 787 C CA . PRO A 1 98 ? 1.808 0.014 4.353 1.00 94.31 98 PRO A CA 1
ATOM 788 C C . PRO A 1 98 ? 1.248 -0.580 3.049 1.00 94.31 98 PRO A C 1
ATOM 790 O O . PRO A 1 98 ? 0.041 -0.773 2.888 1.00 94.31 98 PRO A O 1
ATOM 793 N N . PHE A 1 99 ? 2.142 -0.827 2.091 1.00 95.94 99 PHE A N 1
ATOM 794 C CA . PHE A 1 99 ? 1.818 -1.326 0.760 1.00 95.94 99 PHE A CA 1
ATOM 795 C C . PHE A 1 99 ? 2.565 -2.628 0.463 1.00 95.94 99 PHE A C 1
ATOM 797 O O . PHE A 1 99 ? 3.791 -2.673 0.563 1.00 95.94 99 PHE A O 1
ATOM 804 N N . TYR A 1 100 ? 1.821 -3.678 0.113 1.00 96.44 100 TYR A N 1
ATOM 805 C CA . TYR A 1 100 ? 2.323 -5.053 0.080 1.00 96.44 100 TYR A CA 1
ATOM 806 C C . TYR A 1 100 ? 1.984 -5.755 -1.234 1.00 96.44 100 TYR A C 1
ATOM 808 O O . TYR A 1 100 ? 0.878 -5.593 -1.754 1.00 96.44 100 TYR A O 1
ATOM 816 N N . ALA A 1 101 ? 2.937 -6.519 -1.765 1.00 91.69 101 ALA A N 1
ATOM 817 C CA . ALA A 1 101 ? 2.779 -7.320 -2.973 1.00 91.69 101 ALA A CA 1
ATOM 818 C C . ALA A 1 101 ? 2.116 -8.668 -2.679 1.00 91.69 101 ALA A C 1
ATOM 820 O O . ALA A 1 101 ? 2.357 -9.247 -1.613 1.00 91.69 101 ALA A O 1
ATOM 821 N N . TYR A 1 102 ? 1.307 -9.117 -3.648 1.00 75.94 102 TYR A N 1
ATOM 822 C CA . TYR A 1 102 ? 0.952 -10.525 -3.814 1.00 75.94 102 TYR A CA 1
ATOM 823 C C . TYR A 1 102 ? 2.214 -11.336 -4.063 1.00 75.94 102 TYR A C 1
ATOM 825 O O . TYR A 1 102 ? 2.967 -10.941 -4.987 1.00 75.94 102 TYR A O 1
#

Organism: NCBI:txid261450

Foldseek 3Di:
DPVPDAAAPVNVLVVLQLVQQCHPDPDDDFAFARDHPPNNPDGGTDPDWDWDQADTHPPFDGAIKTFDNGVVCVVVVCVPDDVPQPLDDGPPRDPSTSMGGD

pLDDT: mean 88.35, std 9.7, range [56.16, 96.44]

Secondary structure (DSSP, 8-state):
--SS--EEHHHHHHHHHTT-TT---SSSPPS-B--STTGGGSSSBP---EEEEE--EETS--EEEEE-S-GGGHHHHHHHS-TT---BPPTT--TT--EEE-

Radius of gyration: 14.17 Å; chains: 1; bounding box: 27×34×40 Å

Sequence (102 aa):
MDGVHVMKRETFYQILLHCLPSGSRGGGEKQGKQLALPFRVLPWDSEVHAVIFVHRVVGFPKGVYFLVRNEDHFHDLKQATRSEFEWVKPEGCPADLPFYAY